Protein AF-A0A5E3ZW08-F1 (afdb_monomer)

pLDDT: mean 82.16, std 14.6, range [47.28, 98.31]

InterPro domains:
  IPR019681 Protein of unknown function DUF2530 [PF10745] (5-79)

Solvent-accessible surface area (backbone atoms only — not comparable to full-atom values): 6008 Å² total; per-residue (Å²): 134,85,81,81,77,74,77,78,75,60,66,80,83,70,51,61,62,66,58,48,50,50,54,23,48,53,21,45,51,50,32,51,52,28,59,76,70,68,48,87,48,72,68,37,54,52,20,51,50,42,31,53,51,32,52,50,54,52,51,50,51,54,50,52,56,49,38,48,74,71,64,62,64,78,86,71,78,76,60,64,62,63,57,48,52,52,50,54,52,51,53,51,50,61,69,67,51,72,87,84,122

Radius of gyration: 26.68 Å; Cα contacts (8 Å, |Δi|>4): 34; chains: 1; bounding box: 55×46×65 Å

Structure (mmCIF, N/CA/C/O backbone):
data_AF-A0A5E3ZW08-F1
#
_entry.id   AF-A0A5E3ZW08-F1
#
loop_
_atom_site.group_PDB
_atom_site.id
_atom_site.type_symbol
_atom_site.label_atom_id
_atom_site.label_alt_id
_atom_site.label_comp_id
_atom_site.label_asym_id
_atom_site.label_entity_id
_atom_site.label_seq_id
_atom_site.pdbx_PDB_ins_code
_atom_site.Cartn_x
_atom_site.Cartn_y
_atom_site.Cartn_z
_atom_site.occupancy
_atom_site.B_iso_or_equiv
_atom_site.auth_seq_id
_atom_site.auth_comp_id
_atom_site.auth_asym_id
_atom_site.auth_atom_id
_atom_site.pdbx_PDB_model_num
ATOM 1 N N . MET A 1 1 ? -27.494 25.664 20.873 1.00 48.97 1 MET A N 1
ATOM 2 C CA . MET A 1 1 ? -26.204 25.304 20.234 1.00 48.97 1 MET A CA 1
ATOM 3 C C . MET A 1 1 ? -26.461 24.714 18.850 1.00 48.97 1 MET A C 1
ATOM 5 O O . MET A 1 1 ? -27.106 23.680 18.753 1.00 48.97 1 MET A O 1
ATOM 9 N N . LYS A 1 2 ? -26.018 25.375 17.772 1.00 47.28 2 LYS A N 1
ATOM 10 C CA . LYS A 1 2 ? -26.181 24.890 16.387 1.00 47.28 2 LYS A CA 1
ATOM 11 C C . LYS A 1 2 ? -25.148 23.776 16.152 1.00 47.28 2 LYS A C 1
ATOM 13 O O . LYS A 1 2 ? -23.952 24.052 16.221 1.00 47.28 2 LYS A O 1
ATOM 18 N N . LYS A 1 3 ? -25.579 22.523 15.939 1.00 52.44 3 LYS A N 1
ATOM 19 C CA . LYS A 1 3 ? -24.664 21.413 15.612 1.00 52.44 3 LYS A CA 1
ATOM 20 C C . LYS A 1 3 ? -23.923 21.772 14.325 1.00 52.44 3 LYS A C 1
ATOM 22 O O . LYS A 1 3 ? -24.535 21.843 13.264 1.00 52.44 3 LYS A O 1
ATOM 27 N N . ARG A 1 4 ? -22.612 22.005 14.411 1.00 57.09 4 ARG A N 1
ATOM 28 C CA . ARG A 1 4 ? -21.754 22.033 13.224 1.00 57.09 4 ARG A CA 1
ATOM 29 C C . ARG A 1 4 ? -21.686 20.603 12.696 1.00 57.09 4 ARG A C 1
ATOM 31 O O . ARG A 1 4 ? -20.984 19.771 13.261 1.00 57.09 4 ARG A O 1
ATOM 38 N N . SER A 1 5 ? -22.464 20.294 11.666 1.00 59.88 5 SER A N 1
ATOM 39 C CA . SER A 1 5 ? -22.307 19.055 10.911 1.00 59.88 5 SER A CA 1
ATOM 40 C C . SER A 1 5 ? -21.055 19.198 10.050 1.0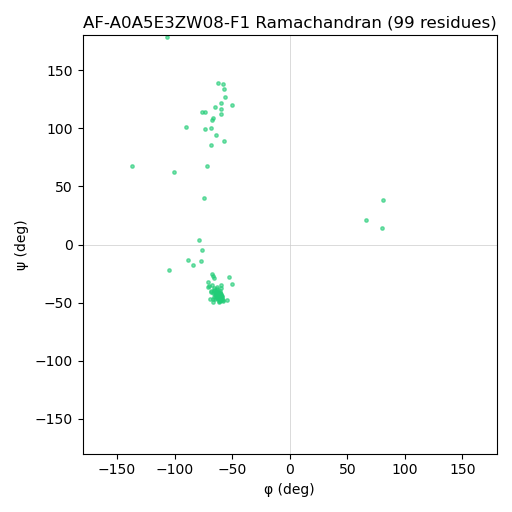0 59.88 5 SER A C 1
ATOM 42 O O . SER A 1 5 ? -21.099 19.864 9.018 1.00 59.88 5 SER A O 1
ATOM 44 N N . ILE A 1 6 ? -19.928 18.635 10.493 1.00 62.53 6 ILE A N 1
ATOM 45 C CA . ILE A 1 6 ? -18.757 18.479 9.626 1.00 62.53 6 ILE A CA 1
ATOM 46 C C . ILE A 1 6 ? -19.182 17.501 8.524 1.00 62.53 6 ILE A C 1
ATOM 48 O O . ILE A 1 6 ? -19.564 16.374 8.856 1.00 62.53 6 ILE A O 1
ATOM 52 N N . PRO A 1 7 ? -19.188 17.906 7.243 1.00 73.94 7 PRO A N 1
ATOM 53 C CA . PRO A 1 7 ? -19.481 16.986 6.156 1.00 73.94 7 PRO A CA 1
ATOM 54 C C . PRO A 1 7 ? -18.502 15.814 6.228 1.00 73.94 7 PRO A C 1
ATOM 56 O O . PRO A 1 7 ? -17.290 16.025 6.300 1.00 73.94 7 PRO A O 1
ATOM 59 N N . ALA A 1 8 ? -19.017 14.585 6.248 1.00 71.56 8 ALA A N 1
ATOM 60 C CA . ALA A 1 8 ? -18.164 13.407 6.213 1.00 71.56 8 ALA A CA 1
ATOM 61 C C . ALA A 1 8 ? -17.338 13.449 4.921 1.00 71.56 8 ALA A C 1
ATOM 63 O O . ALA A 1 8 ? -17.901 13.535 3.827 1.00 71.56 8 ALA A O 1
ATOM 64 N N . LEU A 1 9 ? -16.007 13.430 5.050 1.00 70.25 9 LEU A N 1
ATOM 65 C CA . LEU A 1 9 ? -15.129 13.383 3.887 1.00 70.25 9 LEU A CA 1
ATOM 66 C C . LEU A 1 9 ? -15.472 12.129 3.064 1.00 70.25 9 LEU A C 1
ATOM 68 O O . LEU A 1 9 ? -15.708 11.062 3.642 1.00 70.25 9 LEU A O 1
ATOM 72 N N . PRO A 1 10 ? -15.518 12.237 1.727 1.00 78.94 10 PRO A N 1
ATOM 73 C CA . PRO A 1 10 ? -15.855 11.108 0.878 1.00 78.94 10 PRO A CA 1
ATOM 74 C C . PRO A 1 10 ? -14.888 9.956 1.157 1.00 78.94 10 PRO A C 1
ATOM 76 O O . PRO A 1 10 ? -13.675 10.157 1.206 1.00 78.94 10 PRO A O 1
ATOM 79 N N . ALA A 1 11 ? -15.418 8.739 1.311 1.00 73.31 11 ALA A N 1
ATOM 80 C CA . ALA A 1 11 ? -14.647 7.560 1.722 1.00 73.31 11 ALA A CA 1
ATOM 81 C C . ALA A 1 11 ? -13.393 7.317 0.859 1.00 73.31 11 ALA A C 1
ATOM 83 O O . ALA A 1 11 ? -12.390 6.798 1.338 1.00 73.31 11 ALA A O 1
ATOM 84 N N . ARG A 1 12 ? -13.428 7.759 -0.402 1.00 66.81 12 ARG A N 1
ATOM 85 C CA . ARG A 1 12 ? -12.322 7.657 -1.360 1.00 66.81 12 ARG A CA 1
ATOM 86 C C . ARG A 1 12 ? -11.099 8.514 -1.008 1.00 66.81 12 ARG A C 1
ATOM 88 O O . ARG A 1 12 ? -10.009 8.177 -1.445 1.00 66.81 12 ARG A O 1
ATOM 95 N N . LEU A 1 13 ? -11.272 9.599 -0.249 1.00 72.38 13 LEU A N 1
ATOM 96 C CA . LEU A 1 13 ? -10.173 10.446 0.236 1.00 72.38 13 LEU A CA 1
ATOM 97 C C . LEU A 1 13 ? -9.526 9.901 1.515 1.00 72.38 13 LEU A C 1
ATOM 99 O O . LEU A 1 13 ? -8.433 10.326 1.870 1.00 72.38 13 LEU A O 1
ATOM 103 N N . ILE A 1 14 ? -10.215 8.998 2.215 1.00 79.19 14 ILE A N 1
ATOM 104 C CA . ILE A 1 14 ? -9.778 8.467 3.511 1.00 79.19 14 ILE A CA 1
ATOM 105 C C . ILE A 1 14 ? -9.242 7.038 3.372 1.00 79.19 14 ILE A C 1
ATOM 107 O O . ILE A 1 14 ? -8.483 6.595 4.227 1.00 79.19 14 ILE A O 1
ATOM 111 N N . ASP A 1 15 ? -9.606 6.304 2.315 1.00 82.81 15 ASP A N 1
ATOM 112 C CA . ASP A 1 15 ? -9.093 4.954 2.088 1.00 82.81 15 ASP A CA 1
ATOM 113 C C . ASP A 1 15 ? -7.624 5.003 1.610 1.00 82.81 15 ASP A C 1
ATOM 115 O O . ASP A 1 15 ? -7.359 5.478 0.502 1.00 82.81 15 ASP A O 1
ATOM 119 N N . PRO A 1 16 ? -6.649 4.503 2.396 1.00 82.81 16 PRO A N 1
ATOM 120 C CA . PRO A 1 16 ? -5.243 4.496 1.995 1.00 82.81 16 PRO A CA 1
ATOM 121 C C . PRO A 1 16 ? -4.914 3.391 0.976 1.00 82.81 16 PRO A C 1
ATOM 123 O O . PRO A 1 16 ? -3.852 3.421 0.350 1.00 82.81 16 PRO A O 1
ATOM 126 N N . ARG A 1 17 ? -5.805 2.407 0.777 1.00 87.00 17 ARG A N 1
ATOM 127 C CA . ARG A 1 17 ? -5.590 1.254 -0.115 1.00 87.00 17 ARG A CA 1
ATOM 128 C C . ARG A 1 17 ? -5.222 1.631 -1.554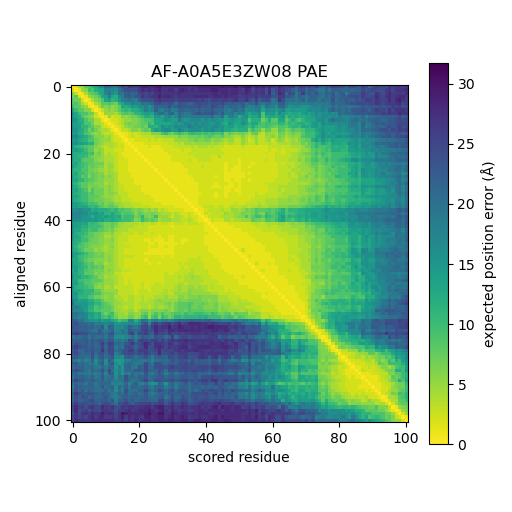 1.00 87.00 17 ARG A C 1
ATOM 130 O O . ARG A 1 17 ? -4.256 1.046 -2.043 1.00 87.00 17 ARG A O 1
ATOM 137 N N . PRO A 1 18 ? -5.918 2.558 -2.249 1.00 88.00 18 PRO A N 1
ATOM 138 C CA . PRO A 1 18 ? -5.557 2.931 -3.617 1.00 88.00 18 PRO A CA 1
ATOM 139 C C . PRO A 1 18 ? -4.136 3.490 -3.722 1.00 88.00 18 PRO A C 1
ATOM 141 O O . PRO A 1 18 ? -3.437 3.170 -4.677 1.00 88.00 18 PRO A O 1
ATOM 144 N N . VAL A 1 19 ? -3.686 4.267 -2.734 1.00 91.44 19 VAL A N 1
ATOM 145 C CA . VAL A 1 19 ? -2.340 4.859 -2.736 1.00 91.44 19 VAL A CA 1
ATOM 146 C C . VAL A 1 19 ? -1.274 3.781 -2.543 1.00 91.44 19 VAL A C 1
ATOM 148 O O . VAL A 1 19 ? -0.318 3.720 -3.314 1.00 91.44 19 VAL A O 1
ATOM 151 N N . ILE A 1 20 ? -1.465 2.884 -1.569 1.00 92.69 20 ILE A N 1
ATOM 152 C CA . ILE A 1 20 ? -0.534 1.772 -1.311 1.00 92.69 20 ILE A CA 1
ATOM 153 C C . ILE A 1 20 ? -0.459 0.844 -2.531 1.00 92.69 20 ILE A C 1
ATOM 155 O O . ILE A 1 20 ? 0.632 0.454 -2.951 1.00 92.69 20 ILE A O 1
ATOM 159 N N . ALA A 1 21 ? -1.608 0.518 -3.130 1.00 92.19 21 ALA A N 1
ATOM 160 C CA . ALA A 1 21 ? -1.674 -0.326 -4.318 1.00 92.19 21 ALA A CA 1
ATOM 161 C C . ALA A 1 21 ? -0.973 0.324 -5.519 1.00 92.19 21 ALA A C 1
ATOM 163 O O . ALA A 1 21 ? -0.179 -0.339 -6.182 1.00 92.19 21 ALA A O 1
ATOM 164 N N . ALA A 1 22 ? -1.205 1.619 -5.764 1.00 95.69 22 ALA A N 1
ATOM 165 C CA . ALA A 1 22 ? -0.556 2.354 -6.848 1.00 95.69 22 ALA A CA 1
ATOM 166 C C . ALA A 1 22 ? 0.969 2.417 -6.671 1.00 95.69 22 ALA A C 1
ATOM 168 O O . ALA A 1 22 ? 1.705 2.133 -7.613 1.00 95.69 22 ALA A O 1
ATOM 169 N N . GLY A 1 23 ? 1.452 2.715 -5.460 1.00 96.12 23 GLY A N 1
ATOM 170 C CA . GLY A 1 23 ? 2.887 2.725 -5.163 1.00 96.12 23 GLY A CA 1
ATOM 171 C C . GLY A 1 23 ? 3.534 1.346 -5.330 1.00 96.12 23 GLY A C 1
ATOM 172 O O . GLY A 1 23 ? 4.590 1.225 -5.946 1.00 96.12 23 GLY A O 1
ATOM 173 N N . THR A 1 24 ? 2.872 0.288 -4.853 1.00 96.81 24 THR A N 1
ATOM 174 C CA . THR A 1 24 ? 3.359 -1.095 -5.012 1.00 96.81 24 THR A CA 1
ATOM 175 C C . THR A 1 24 ? 3.394 -1.507 -6.487 1.00 96.81 24 THR A C 1
ATOM 177 O O . THR A 1 24 ? 4.364 -2.114 -6.937 1.00 96.81 24 THR A O 1
ATOM 180 N N . ALA A 1 25 ? 2.373 -1.133 -7.264 1.00 97.44 25 ALA A N 1
ATOM 181 C CA . ALA A 1 25 ? 2.320 -1.389 -8.700 1.00 97.44 25 ALA A CA 1
ATOM 182 C C . ALA A 1 25 ? 3.429 -0.648 -9.458 1.00 97.44 25 ALA A C 1
ATOM 184 O O . ALA A 1 25 ? 4.052 -1.234 -10.337 1.00 97.44 25 ALA A O 1
ATOM 185 N N . ALA A 1 26 ? 3.732 0.599 -9.092 1.00 98.00 26 ALA A N 1
ATOM 186 C CA . ALA A 1 26 ? 4.833 1.347 -9.696 1.00 98.00 26 ALA A CA 1
ATOM 187 C C . ALA A 1 26 ? 6.189 0.652 -9.468 1.00 98.00 26 ALA A C 1
ATOM 189 O O . ALA A 1 26 ? 6.989 0.526 -10.400 1.00 98.00 26 ALA A O 1
ATOM 190 N N . TRP A 1 27 ? 6.429 0.128 -8.261 1.00 98.06 27 TRP A N 1
ATOM 191 C CA . TRP A 1 27 ? 7.629 -0.664 -7.973 1.00 98.06 27 TRP A CA 1
ATOM 192 C C . TRP A 1 27 ? 7.680 -1.974 -8.762 1.00 98.06 27 TRP A C 1
ATOM 194 O O . TRP A 1 27 ? 8.729 -2.304 -9.312 1.00 98.06 27 TRP A O 1
ATOM 204 N N . LEU A 1 28 ? 6.553 -2.685 -8.887 1.00 97.88 28 LEU A N 1
ATOM 205 C CA . LEU A 1 28 ? 6.454 -3.891 -9.716 1.00 97.88 28 LEU A CA 1
ATOM 206 C C . LEU A 1 28 ? 6.762 -3.598 -11.188 1.00 97.88 28 LEU A C 1
ATOM 208 O O . LEU A 1 28 ? 7.549 -4.313 -11.799 1.00 97.88 28 LEU A O 1
ATOM 212 N N . VAL A 1 29 ? 6.191 -2.529 -11.747 1.00 98.31 29 VAL A N 1
ATOM 213 C CA . VAL A 1 29 ? 6.450 -2.098 -13.131 1.00 98.31 29 VAL A CA 1
ATOM 214 C C . VAL A 1 29 ? 7.931 -1.778 -13.324 1.00 98.31 29 VAL A C 1
ATOM 216 O O . VAL A 1 29 ? 8.528 -2.193 -14.317 1.00 98.31 29 VAL A O 1
ATOM 219 N N . SER A 1 30 ? 8.544 -1.096 -12.357 1.00 96.94 30 SER A N 1
ATOM 220 C CA . SER A 1 30 ? 9.970 -0.755 -12.394 1.00 96.94 30 SER A CA 1
ATOM 221 C C . SER A 1 30 ? 10.843 -2.012 -12.367 1.00 96.94 30 SER A C 1
ATOM 223 O O . SER A 1 30 ? 11.761 -2.142 -13.173 1.00 96.94 30 SER A O 1
ATOM 225 N N . LEU A 1 31 ? 10.517 -2.972 -11.495 1.00 97.44 31 LEU A N 1
ATOM 226 C CA . LEU A 1 31 ? 11.208 -4.256 -11.414 1.00 97.44 31 LEU A CA 1
ATOM 227 C C . LEU A 1 31 ? 11.090 -5.044 -12.724 1.00 97.44 31 LEU A C 1
ATOM 229 O O . LEU A 1 31 ? 12.102 -5.493 -13.254 1.00 97.44 31 LEU A O 1
ATOM 233 N N . VAL A 1 32 ? 9.880 -5.169 -13.277 1.00 97.94 32 VAL A N 1
ATOM 234 C CA . VAL A 1 32 ? 9.645 -5.856 -14.558 1.00 97.94 32 VAL A CA 1
ATOM 235 C C . VAL A 1 32 ? 10.434 -5.190 -15.681 1.00 97.94 32 VAL A C 1
ATOM 237 O O . VAL A 1 32 ? 11.093 -5.880 -16.452 1.00 97.94 32 VAL A O 1
ATOM 240 N N . THR A 1 33 ? 10.427 -3.858 -15.742 1.00 98.00 33 THR A N 1
ATOM 241 C CA . THR A 1 33 ? 11.178 -3.099 -16.752 1.00 98.00 33 THR A CA 1
ATOM 242 C C . THR A 1 33 ? 12.677 -3.389 -16.665 1.00 98.00 33 THR A C 1
ATOM 244 O O . THR A 1 33 ? 13.308 -3.659 -17.684 1.00 98.00 33 THR A O 1
ATOM 247 N N . LEU A 1 34 ? 13.248 -3.391 -15.455 1.00 96.00 34 LEU A N 1
ATOM 248 C CA . LEU A 1 34 ? 14.671 -3.672 -15.243 1.00 96.00 34 LEU A CA 1
ATOM 249 C C . LEU A 1 34 ? 15.038 -5.116 -15.607 1.00 96.00 34 LEU A C 1
ATOM 251 O O . LEU A 1 34 ? 16.074 -5.335 -16.230 1.00 96.00 34 LEU A O 1
ATOM 255 N N . LEU A 1 35 ? 14.180 -6.084 -15.273 1.00 95.88 35 LEU A N 1
ATOM 256 C CA . LEU A 1 35 ? 14.385 -7.492 -15.622 1.00 95.88 35 LEU A CA 1
ATOM 257 C C . LEU A 1 35 ? 14.334 -7.719 -17.137 1.00 95.88 35 LEU A C 1
ATOM 259 O O . LEU A 1 35 ? 15.209 -8.387 -17.678 1.00 95.88 35 LEU A O 1
ATOM 263 N N . VAL A 1 36 ? 13.352 -7.132 -17.829 1.00 97.69 36 VAL A N 1
ATOM 264 C CA . VAL A 1 36 ? 13.230 -7.219 -19.296 1.00 97.69 36 VAL A CA 1
ATOM 265 C C . VAL A 1 36 ? 14.423 -6.559 -19.988 1.00 97.69 36 VAL A C 1
ATOM 267 O O . VAL A 1 36 ? 14.907 -7.068 -20.995 1.00 97.69 36 VAL A O 1
ATOM 270 N N . ALA A 1 37 ? 14.932 -5.458 -19.433 1.00 96.25 37 ALA A N 1
ATOM 271 C CA . ALA A 1 37 ? 16.126 -4.788 -19.937 1.00 96.25 37 ALA A CA 1
ATOM 272 C C . ALA A 1 37 ? 17.444 -5.512 -19.584 1.00 96.25 37 ALA A C 1
ATOM 274 O O . ALA A 1 37 ? 18.506 -5.064 -20.012 1.00 96.25 37 ALA A O 1
ATOM 275 N N . GLY A 1 38 ? 17.409 -6.592 -18.790 1.00 93.69 38 GLY A N 1
ATOM 276 C CA . GLY A 1 38 ? 18.607 -7.301 -18.321 1.00 93.69 38 GLY A CA 1
ATOM 277 C C . GLY A 1 38 ? 19.488 -6.476 -17.372 1.00 93.69 38 GLY A C 1
ATOM 278 O O . GLY A 1 38 ? 20.683 -6.740 -17.235 1.00 93.69 38 GLY A O 1
ATOM 279 N N . VAL A 1 39 ? 18.929 -5.445 -16.729 1.00 91.69 39 VAL A N 1
ATOM 280 C CA . VAL A 1 39 ? 19.667 -4.513 -15.868 1.00 91.69 39 VAL A CA 1
ATOM 281 C C . VAL A 1 39 ? 19.671 -5.027 -14.430 1.00 91.69 39 VAL A C 1
ATOM 283 O O . VAL A 1 39 ? 18.726 -4.828 -13.668 1.00 91.69 39 VAL A O 1
ATOM 286 N N . HIS A 1 40 ? 20.787 -5.632 -14.031 1.00 90.19 40 HIS A N 1
ATOM 287 C CA . HIS A 1 40 ? 21.004 -6.158 -12.679 1.00 90.19 40 HIS A CA 1
ATOM 288 C C . HIS A 1 40 ? 21.856 -5.208 -11.829 1.00 90.19 40 HIS A C 1
ATOM 290 O O . HIS A 1 40 ? 22.964 -5.533 -11.410 1.00 90.19 40 HIS A O 1
ATOM 296 N N . THR A 1 41 ? 21.351 -3.998 -11.595 1.00 94.25 41 THR A N 1
ATOM 297 C CA . THR A 1 41 ? 22.032 -2.973 -10.785 1.00 94.25 41 THR A CA 1
ATOM 298 C C . THR A 1 41 ? 21.366 -2.803 -9.421 1.00 94.25 41 THR A C 1
ATOM 300 O O . THR A 1 41 ? 20.330 -3.405 -9.131 1.00 94.25 41 THR A O 1
ATOM 303 N N . THR A 1 42 ? 21.916 -1.924 -8.579 1.00 95.81 42 THR A N 1
ATOM 304 C CA . THR A 1 42 ? 21.295 -1.504 -7.312 1.00 95.81 42 THR A CA 1
ATOM 305 C C . THR A 1 42 ? 19.836 -1.073 -7.489 1.00 95.81 42 THR A C 1
ATOM 307 O O . THR A 1 42 ? 19.014 -1.354 -6.623 1.00 95.81 42 THR A O 1
ATOM 310 N N . ALA A 1 43 ? 19.479 -0.465 -8.627 1.00 92.69 43 ALA A N 1
ATOM 311 C CA . ALA A 1 43 ? 18.103 -0.065 -8.920 1.00 92.69 43 ALA A CA 1
ATOM 312 C C . ALA A 1 43 ? 17.124 -1.254 -8.926 1.00 92.69 43 ALA A C 1
ATOM 314 O O . ALA A 1 43 ? 15.991 -1.113 -8.469 1.00 92.69 43 ALA A O 1
ATOM 315 N N . MET A 1 44 ? 17.566 -2.437 -9.371 1.00 95.31 44 MET A N 1
ATOM 316 C CA . MET A 1 44 ? 16.752 -3.656 -9.348 1.00 95.31 44 MET A CA 1
ATOM 317 C C . MET A 1 44 ? 16.451 -4.075 -7.911 1.00 95.31 44 MET A C 1
ATOM 319 O O . MET A 1 44 ? 15.297 -4.322 -7.570 1.00 95.31 44 MET A O 1
ATOM 323 N N . TRP A 1 45 ? 17.467 -4.093 -7.046 1.00 96.19 45 TRP A N 1
ATOM 324 C CA . TRP A 1 45 ? 17.288 -4.429 -5.633 1.00 96.19 45 TRP A CA 1
ATOM 325 C C . TRP A 1 45 ? 16.436 -3.400 -4.892 1.00 96.19 45 TRP A C 1
ATOM 327 O O . TRP A 1 45 ? 15.594 -3.780 -4.084 1.00 96.19 45 TRP A O 1
ATOM 337 N N . VAL A 1 46 ? 16.576 -2.112 -5.217 1.00 97.31 46 VAL A N 1
ATOM 338 C CA . VAL A 1 46 ? 15.685 -1.062 -4.703 1.00 97.31 46 VAL A CA 1
ATOM 339 C C . VAL A 1 46 ? 14.238 -1.328 -5.124 1.00 97.31 46 VAL A C 1
ATOM 341 O O . VAL A 1 46 ? 13.344 -1.236 -4.285 1.00 97.31 46 VAL A O 1
ATOM 344 N N . ALA A 1 47 ? 13.999 -1.729 -6.377 1.00 96.56 47 ALA A N 1
ATOM 345 C CA . ALA A 1 47 ? 12.662 -2.084 -6.838 1.00 96.56 47 ALA A CA 1
ATOM 346 C C . ALA A 1 47 ? 12.099 -3.318 -6.114 1.00 96.56 47 ALA A C 1
ATOM 348 O O 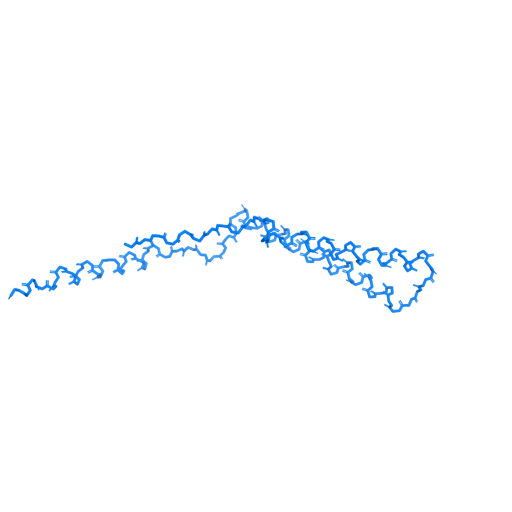. ALA A 1 47 ? 10.951 -3.285 -5.675 1.00 96.56 47 ALA A O 1
ATOM 349 N N . VAL A 1 48 ? 12.908 -4.362 -5.896 1.00 97.62 48 VAL A N 1
ATOM 350 C CA . VAL A 1 48 ? 12.526 -5.535 -5.084 1.00 97.62 48 VAL A CA 1
ATOM 351 C C . VAL A 1 48 ? 12.138 -5.119 -3.662 1.00 97.62 48 VAL A C 1
ATOM 353 O O . VAL A 1 48 ? 11.073 -5.504 -3.178 1.00 97.62 48 VAL A O 1
ATOM 356 N N . CYS A 1 49 ? 12.958 -4.296 -3.003 1.00 98.12 49 CYS A N 1
ATOM 357 C CA . CYS A 1 49 ? 12.655 -3.768 -1.674 1.00 98.12 49 CYS A CA 1
ATOM 358 C C . CYS A 1 49 ? 11.356 -2.951 -1.674 1.00 98.12 49 CYS A C 1
ATOM 360 O O . CYS A 1 49 ? 10.529 -3.123 -0.782 1.00 98.12 49 CYS A O 1
ATOM 362 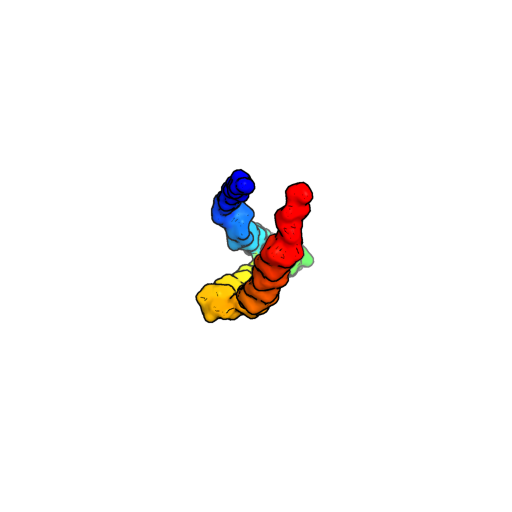N N . GLY A 1 50 ? 11.139 -2.109 -2.688 1.00 97.44 50 GLY A N 1
ATOM 363 C CA . GLY A 1 50 ? 9.914 -1.327 -2.846 1.00 97.44 50 GLY A CA 1
ATOM 364 C C . GLY A 1 50 ? 8.660 -2.197 -2.958 1.00 97.44 50 GLY A C 1
ATOM 365 O O . GLY A 1 50 ? 7.664 -1.932 -2.282 1.00 97.44 50 GLY A O 1
ATOM 366 N N . VAL A 1 51 ? 8.723 -3.284 -3.736 1.00 98.00 51 VAL A N 1
ATOM 367 C CA . VAL A 1 51 ? 7.644 -4.282 -3.820 1.00 98.00 51 VAL A CA 1
ATOM 368 C C . VAL A 1 51 ? 7.406 -4.942 -2.461 1.00 98.00 51 VAL A C 1
ATOM 370 O O . VAL A 1 51 ? 6.267 -4.995 -1.998 1.00 98.00 51 VAL A O 1
ATOM 373 N N . GLY A 1 52 ? 8.468 -5.411 -1.799 1.00 97.94 52 GLY A N 1
ATOM 374 C CA . GLY A 1 52 ? 8.373 -6.079 -0.498 1.00 97.94 52 GLY A CA 1
ATOM 375 C C . GLY A 1 52 ? 7.758 -5.188 0.584 1.00 97.94 52 GLY A C 1
ATOM 376 O O . GLY A 1 52 ? 6.838 -5.609 1.285 1.00 97.94 52 GL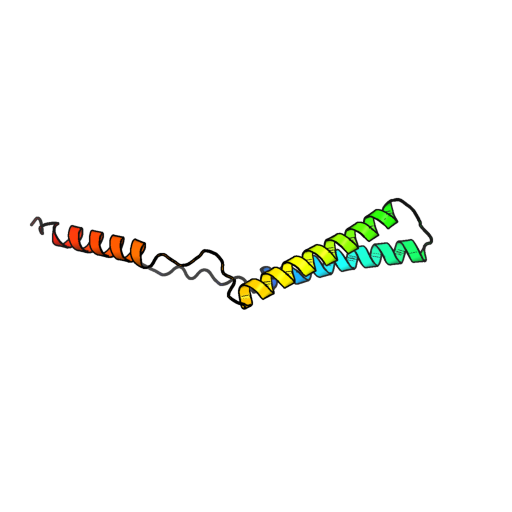Y A O 1
ATOM 377 N N . VAL A 1 53 ? 8.203 -3.931 0.675 1.00 97.94 53 VAL A N 1
ATOM 378 C CA . VAL A 1 53 ? 7.647 -2.930 1.598 1.00 97.94 53 VAL A CA 1
ATOM 379 C C . VAL A 1 53 ? 6.179 -2.651 1.279 1.00 97.94 53 VAL A C 1
ATOM 381 O O . VAL A 1 53 ? 5.353 -2.644 2.191 1.00 97.94 53 VAL A O 1
ATOM 384 N N . GLY A 1 54 ? 5.829 -2.472 0.001 1.00 96.19 54 GLY A N 1
ATOM 385 C CA . GLY A 1 54 ? 4.449 -2.235 -0.428 1.00 96.19 54 GLY A CA 1
ATOM 386 C C . GLY A 1 54 ? 3.496 -3.365 -0.024 1.00 96.19 54 GLY A C 1
ATOM 387 O O . GLY A 1 54 ? 2.451 -3.117 0.586 1.00 96.19 54 GLY A O 1
ATOM 388 N N . VAL A 1 55 ? 3.895 -4.617 -0.271 1.00 96.88 55 VAL A N 1
ATOM 389 C CA . VAL A 1 55 ? 3.140 -5.812 0.141 1.00 96.88 55 VAL A CA 1
ATOM 390 C C . VAL A 1 55 ? 3.035 -5.906 1.664 1.00 96.88 55 VAL A C 1
ATOM 392 O O . VAL A 1 55 ? 1.945 -6.149 2.185 1.00 96.88 55 VAL A O 1
ATOM 395 N N . GLY A 1 56 ? 4.133 -5.671 2.388 1.00 97.00 56 GLY A N 1
ATOM 396 C CA . GLY A 1 56 ? 4.160 -5.712 3.851 1.00 97.00 56 GLY A CA 1
ATOM 397 C C . GLY A 1 56 ? 3.214 -4.694 4.489 1.00 97.00 56 GLY A C 1
ATOM 398 O O . GLY A 1 56 ? 2.390 -5.055 5.331 1.00 97.00 56 GLY A O 1
ATOM 399 N N . ILE A 1 57 ? 3.261 -3.436 4.040 1.00 95.44 57 ILE A N 1
ATOM 400 C CA . ILE A 1 57 ? 2.354 -2.378 4.509 1.00 95.44 57 ILE A CA 1
ATOM 401 C C . ILE A 1 57 ? 0.897 -2.755 4.226 1.00 95.44 57 ILE A C 1
ATOM 403 O O . ILE A 1 57 ? 0.048 -2.634 5.113 1.00 95.44 57 ILE A O 1
ATOM 407 N N . TYR A 1 58 ? 0.595 -3.244 3.019 1.00 94.44 58 TYR A N 1
ATOM 408 C CA . TYR A 1 58 ? -0.764 -3.654 2.668 1.00 94.44 58 TYR A CA 1
ATOM 409 C C . TYR A 1 58 ? -1.267 -4.798 3.560 1.00 94.44 58 TYR A C 1
ATOM 411 O O . TYR A 1 58 ? -2.406 -4.760 4.032 1.00 94.44 58 TYR A O 1
ATOM 419 N N . ALA A 1 59 ? -0.420 -5.795 3.829 1.00 94.31 59 ALA A N 1
ATOM 420 C CA . ALA A 1 59 ? -0.747 -6.922 4.696 1.00 94.31 59 ALA A CA 1
ATOM 421 C C . ALA A 1 59 ? -1.029 -6.471 6.137 1.00 94.31 59 ALA A C 1
ATOM 423 O O . ALA A 1 59 ? -2.054 -6.853 6.707 1.00 94.31 59 ALA A O 1
ATOM 424 N N . ILE A 1 60 ? -0.179 -5.605 6.701 1.00 93.62 60 ILE A N 1
ATOM 425 C CA . ILE A 1 60 ? -0.382 -5.027 8.039 1.00 93.62 60 ILE A CA 1
ATOM 426 C C . ILE A 1 60 ? -1.701 -4.256 8.084 1.00 93.62 60 ILE A C 1
ATOM 428 O O . ILE A 1 60 ? -2.511 -4.484 8.981 1.00 93.62 60 ILE A O 1
ATOM 432 N N . PHE A 1 61 ? -1.959 -3.395 7.099 1.00 89.94 61 PHE A N 1
ATOM 433 C CA . PHE A 1 61 ? -3.203 -2.633 7.027 1.00 89.94 61 PHE A CA 1
ATOM 434 C C . PHE A 1 61 ? -4.433 -3.550 6.962 1.00 89.94 61 PHE A C 1
ATOM 436 O O . PHE A 1 61 ? -5.415 -3.341 7.678 1.00 89.94 61 PHE A O 1
ATOM 443 N N . ALA A 1 62 ? -4.392 -4.596 6.134 1.00 89.19 62 ALA A N 1
ATOM 444 C CA . ALA A 1 62 ? -5.478 -5.564 6.019 1.00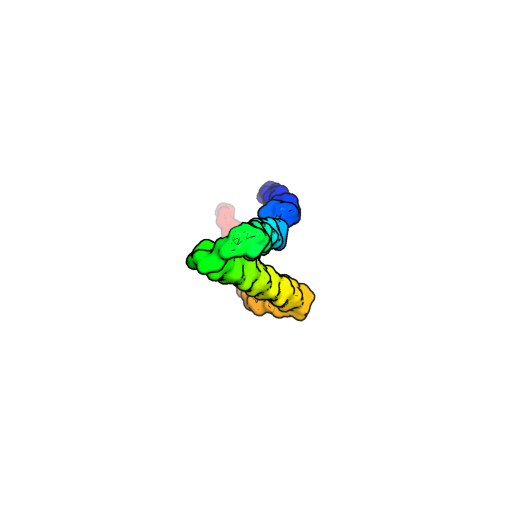 89.19 62 ALA A CA 1
ATOM 445 C C . ALA A 1 62 ? -5.706 -6.330 7.332 1.00 89.19 62 ALA A C 1
ATOM 447 O O . ALA A 1 62 ? -6.857 -6.563 7.727 1.00 89.19 62 ALA A O 1
ATOM 448 N N . TRP A 1 63 ? -4.627 -6.674 8.036 1.00 91.56 63 TRP A N 1
ATOM 449 C CA . TRP A 1 63 ? -4.691 -7.326 9.338 1.00 91.56 63 TRP A CA 1
ATOM 450 C C . TRP A 1 63 ? -5.284 -6.402 10.406 1.00 91.56 63 TRP A C 1
ATOM 452 O O . TRP A 1 63 ? -6.238 -6.792 11.079 1.00 91.56 63 TRP A O 1
ATOM 462 N N . GLN A 1 64 ? -4.823 -5.150 10.483 1.00 90.88 64 GLN A N 1
ATOM 463 C CA . GLN A 1 64 ? -5.374 -4.119 11.368 1.00 90.88 64 GLN A CA 1
ATOM 464 C C . GLN A 1 64 ? -6.863 -3.882 11.094 1.00 90.88 64 GLN A C 1
ATOM 466 O O . GLN A 1 64 ? -7.683 -3.904 12.010 1.00 90.88 64 GLN A O 1
ATOM 471 N N . ARG A 1 65 ? -7.253 -3.731 9.822 1.00 86.88 65 ARG A N 1
ATOM 472 C CA . ARG A 1 65 ? -8.655 -3.539 9.426 1.00 86.88 65 ARG A CA 1
ATOM 473 C C . ARG A 1 65 ? -9.524 -4.726 9.833 1.00 86.88 65 ARG A C 1
ATOM 475 O O . ARG A 1 65 ? -10.657 -4.534 10.278 1.00 86.88 65 ARG A O 1
ATOM 482 N N . SER A 1 66 ? -9.001 -5.941 9.694 1.00 85.25 66 SER A N 1
ATOM 483 C CA . SER A 1 66 ? -9.683 -7.164 10.117 1.00 85.25 66 SER A CA 1
ATOM 484 C C . SER A 1 66 ? -9.798 -7.247 11.640 1.00 85.25 66 SER A C 1
ATOM 486 O O . SER A 1 66 ? -10.861 -7.603 12.138 1.00 85.25 66 SER A O 1
ATOM 488 N N . ALA A 1 67 ? -8.762 -6.857 12.386 1.00 85.12 67 ALA A N 1
ATOM 489 C CA . ALA A 1 67 ? -8.789 -6.791 13.846 1.00 85.12 67 ALA A CA 1
ATOM 490 C C . ALA A 1 67 ? -9.846 -5.792 14.353 1.00 85.12 67 ALA A C 1
ATOM 492 O O . ALA A 1 67 ? -10.668 -6.152 15.194 1.00 85.12 67 ALA A O 1
ATOM 493 N N . VAL A 1 68 ? -9.916 -4.593 13.762 1.00 84.19 68 VAL A N 1
ATOM 494 C CA . VAL A 1 68 ? -10.955 -3.593 14.076 1.00 84.19 68 VAL A CA 1
ATOM 495 C C . VAL A 1 68 ? -12.358 -4.153 13.820 1.00 84.19 68 VAL A C 1
ATOM 497 O O . VAL A 1 68 ? -13.239 -4.016 14.664 1.00 84.19 68 VAL A O 1
ATOM 500 N N . ARG A 1 69 ? -12.575 -4.844 12.690 1.00 78.81 69 ARG A N 1
ATOM 501 C CA . ARG A 1 69 ? -13.870 -5.485 12.382 1.00 78.81 69 ARG A CA 1
ATO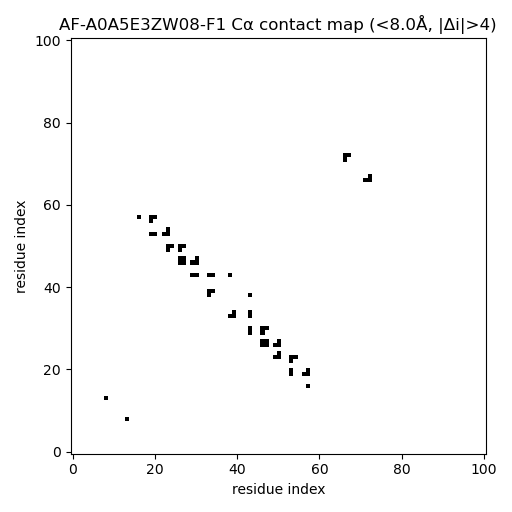M 502 C C . ARG A 1 69 ? -14.228 -6.627 13.334 1.00 78.81 69 ARG A C 1
ATOM 504 O O . ARG A 1 69 ? -15.408 -6.875 13.543 1.00 78.81 69 ARG A O 1
ATOM 511 N N . ARG A 1 70 ? -13.231 -7.315 13.897 1.00 80.75 70 ARG A N 1
ATOM 512 C CA . ARG A 1 70 ? -13.403 -8.382 14.897 1.00 80.75 70 ARG A CA 1
ATOM 513 C C . ARG A 1 70 ? -13.659 -7.845 16.309 1.00 80.75 70 ARG A C 1
ATOM 515 O O . ARG A 1 70 ? -13.734 -8.638 17.239 1.00 80.75 70 AR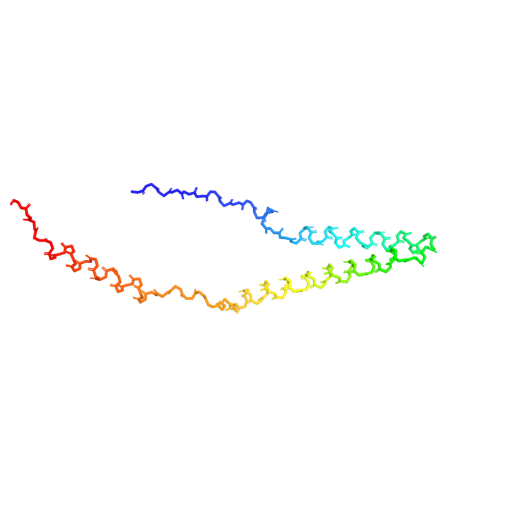G A O 1
ATOM 522 N N . GLY A 1 71 ? -13.785 -6.528 16.481 1.00 69.06 71 GLY A N 1
ATOM 523 C CA . GLY A 1 71 ? -14.016 -5.918 17.787 1.00 69.06 71 GLY A CA 1
ATOM 524 C C . GLY A 1 71 ? -12.751 -5.772 18.630 1.00 69.06 71 GLY A C 1
ATOM 525 O O . GLY A 1 71 ? -12.858 -5.448 19.807 1.00 69.06 71 GLY A O 1
ATOM 526 N N . ALA A 1 72 ? -11.551 -5.923 18.050 1.00 61.91 72 ALA A N 1
ATOM 527 C CA . ALA A 1 72 ? -10.287 -5.578 18.712 1.00 61.91 72 ALA A CA 1
ATOM 528 C C . ALA A 1 72 ? -10.079 -4.050 18.769 1.00 61.91 72 ALA A C 1
ATOM 530 O O . ALA A 1 72 ? -8.983 -3.546 18.537 1.00 61.91 72 ALA A O 1
ATOM 531 N N . ALA A 1 73 ? -11.153 -3.306 19.047 1.00 60.09 73 ALA A N 1
ATOM 532 C CA . ALA A 1 73 ? -11.134 -1.899 19.409 1.00 60.09 73 ALA A CA 1
ATOM 533 C C . ALA A 1 73 ? -10.562 -1.789 20.828 1.00 60.09 73 ALA A C 1
ATOM 535 O O . ALA A 1 73 ? -11.261 -1.508 21.799 1.00 60.09 73 ALA A O 1
ATOM 536 N N . THR A 1 74 ? -9.279 -2.112 20.963 1.00 62.97 74 THR A N 1
ATOM 537 C CA . THR A 1 74 ? -8.538 -1.941 22.202 1.00 62.97 74 THR A CA 1
ATOM 538 C C . THR A 1 74 ? -8.579 -0.457 22.568 1.00 62.97 74 THR A C 1
ATOM 540 O O . THR A 1 74 ? -8.048 0.374 21.837 1.00 62.97 74 THR A O 1
ATOM 543 N N . ALA A 1 75 ? -9.205 -0.149 23.702 1.00 58.28 75 ALA A N 1
ATOM 544 C CA . ALA A 1 75 ? -9.043 1.090 24.462 1.00 58.28 75 ALA A CA 1
ATOM 545 C C . ALA A 1 75 ? -9.798 2.364 24.030 1.00 58.28 75 ALA A C 1
ATOM 547 O O . ALA A 1 75 ? -9.285 3.457 24.242 1.00 58.28 75 ALA A O 1
ATOM 548 N N . GLN A 1 76 ? -11.049 2.273 23.567 1.00 62.97 76 GLN A N 1
ATOM 549 C CA . GLN A 1 76 ? -11.999 3.380 23.789 1.00 62.97 76 GLN A CA 1
ATOM 550 C C . GLN A 1 76 ? -13.380 2.870 24.213 1.00 62.97 76 GLN A C 1
ATOM 552 O O . GLN A 1 76 ? -14.379 3.038 23.519 1.00 62.97 76 GLN A O 1
ATOM 557 N N . THR A 1 77 ? -13.459 2.286 25.409 1.00 61.25 77 THR A N 1
ATOM 558 C CA . THR A 1 77 ? -14.658 2.473 26.230 1.00 61.25 77 THR A CA 1
ATOM 559 C C . THR A 1 77 ? -14.675 3.940 26.637 1.00 61.25 77 THR A C 1
ATOM 561 O O . THR A 1 77 ? -13.852 4.365 27.445 1.00 61.25 77 THR A O 1
ATOM 564 N N . SER A 1 78 ? -15.570 4.745 26.058 1.00 61.72 78 SER A N 1
ATOM 565 C CA . SER A 1 78 ? -15.969 5.995 26.709 1.00 61.72 78 SER A CA 1
ATOM 566 C C . SER A 1 78 ? -16.340 5.633 28.141 1.00 61.72 78 SER A C 1
ATOM 568 O O . SER A 1 78 ? -17.207 4.782 28.286 1.00 61.72 78 SER A O 1
ATOM 570 N N . LEU A 1 79 ? -15.661 6.196 29.147 1.00 66.88 79 LEU A N 1
ATOM 571 C CA . LEU A 1 79 ? -15.979 6.016 30.566 1.00 66.88 79 LEU A CA 1
ATOM 572 C C . LEU A 1 79 ? -17.365 6.625 30.803 1.00 66.88 79 LEU A C 1
ATOM 574 O O . LEU A 1 79 ? -17.472 7.851 30.942 1.00 66.88 79 LEU A O 1
ATOM 578 N N . PRO A 1 80 ? -18.454 5.833 30.755 1.00 67.94 80 PRO A N 1
ATOM 579 C CA . PRO A 1 80 ? -19.790 6.378 30.929 1.00 67.94 80 PRO A CA 1
ATOM 580 C C . PRO A 1 80 ? -19.930 6.878 32.367 1.00 67.94 80 PRO A C 1
ATOM 582 O O . PRO A 1 80 ? -20.676 7.808 32.620 1.00 67.94 80 PRO A O 1
ATOM 585 N N . ASP A 1 81 ? -19.174 6.279 33.283 1.00 70.38 81 ASP A N 1
ATOM 586 C CA . ASP A 1 81 ? -19.038 6.577 34.697 1.00 70.38 81 ASP A CA 1
ATOM 587 C C . ASP A 1 81 ? -18.385 7.937 34.958 1.00 70.38 81 ASP A C 1
ATOM 589 O O . ASP A 1 81 ? -18.984 8.743 35.662 1.00 70.38 81 ASP A O 1
ATOM 593 N N . VAL A 1 82 ? -17.242 8.261 34.338 1.00 70.06 82 VAL A N 1
ATOM 594 C CA . VAL A 1 82 ? -16.598 9.577 34.546 1.00 70.06 82 VAL A CA 1
ATOM 595 C C . VAL A 1 82 ? -17.457 10.715 33.993 1.00 70.06 82 VAL A C 1
ATOM 597 O O . VAL A 1 82 ? -17.594 11.758 34.630 1.00 70.06 82 VAL A O 1
ATOM 600 N N . GLN A 1 83 ? -18.093 10.513 32.835 1.00 77.56 83 GLN A N 1
ATOM 601 C CA . GLN A 1 83 ? -19.000 11.520 32.280 1.00 77.56 83 GLN A CA 1
ATOM 602 C C . GLN A 1 83 ? -20.292 11.652 33.108 1.00 77.56 83 GLN A C 1
ATOM 604 O O . GLN A 1 83 ? -20.810 12.755 33.269 1.00 77.56 83 GLN A O 1
ATOM 609 N N . ARG A 1 84 ? -20.801 10.545 33.663 1.00 74.81 84 ARG A N 1
ATOM 610 C CA . ARG A 1 84 ? -21.994 10.528 34.522 1.00 74.81 84 ARG A CA 1
ATOM 611 C C . ARG A 1 84 ? -21.728 11.169 35.882 1.00 74.81 84 ARG A C 1
ATOM 613 O O . ARG A 1 84 ? -22.608 11.856 36.380 1.00 74.81 84 ARG A O 1
ATOM 620 N N . GLU A 1 85 ? -20.541 11.001 36.458 1.00 82.31 85 GLU A N 1
ATOM 621 C CA . GLU A 1 85 ? -20.155 11.655 37.716 1.00 82.31 85 GLU A CA 1
ATOM 622 C C . GLU A 1 85 ? -20.050 13.179 37.542 1.00 82.31 85 GLU A C 1
ATOM 624 O O . GLU A 1 85 ? -20.567 13.940 38.360 1.00 82.31 85 GLU A O 1
ATOM 629 N N . GLY A 1 86 ? -19.471 13.635 36.424 1.00 80.12 86 GLY A N 1
ATOM 630 C CA . GLY A 1 86 ? -19.433 15.058 36.072 1.00 80.12 86 GLY A CA 1
ATOM 631 C C . GLY A 1 86 ? -20.828 15.670 35.903 1.00 80.12 86 GLY A C 1
ATOM 632 O O . GLY A 1 86 ? -21.086 16.755 36.416 1.00 80.12 86 GLY A O 1
ATOM 633 N N . ASP A 1 87 ? -21.749 14.953 35.256 1.00 82.31 87 ASP A N 1
ATOM 634 C CA . ASP A 1 87 ? -23.150 15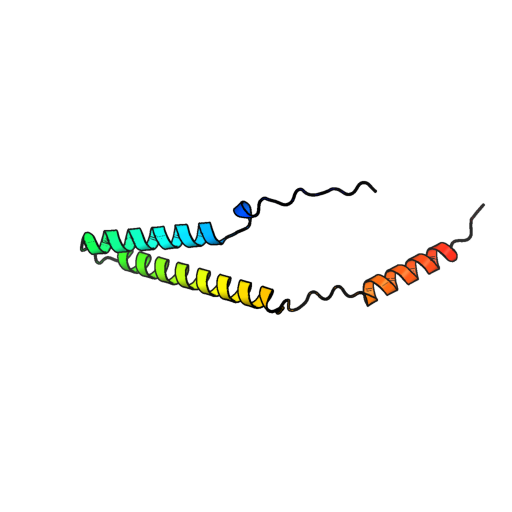.370 35.096 1.00 82.31 87 ASP A CA 1
ATOM 635 C C . ASP A 1 87 ? -23.864 15.519 36.455 1.00 82.31 87 ASP A C 1
ATOM 637 O O . ASP A 1 87 ? -24.542 16.514 36.709 1.00 82.31 87 ASP A O 1
ATOM 641 N N . LYS A 1 88 ? -23.627 14.589 37.392 1.00 81.81 88 LYS A N 1
ATOM 642 C CA . LYS A 1 88 ? -24.163 14.670 38.764 1.00 81.81 88 LYS A CA 1
ATOM 643 C C . LYS A 1 88 ? -23.568 15.813 39.578 1.00 81.81 88 LYS A C 1
ATOM 645 O O . LYS A 1 88 ? -24.268 16.398 40.405 1.00 81.81 88 LYS A O 1
ATOM 650 N N . ALA A 1 89 ? -22.296 16.132 39.365 1.00 81.94 89 ALA A N 1
ATOM 651 C CA . ALA A 1 89 ? -21.657 17.266 40.017 1.00 81.94 89 ALA A CA 1
ATOM 652 C C . ALA A 1 89 ? -22.222 18.603 39.509 1.00 81.94 89 ALA A C 1
ATOM 654 O O . ALA A 1 89 ? -22.490 19.491 40.315 1.00 81.94 89 ALA A O 1
ATOM 655 N N . VAL A 1 90 ? -22.462 18.732 38.200 1.00 80.44 90 VAL A N 1
ATOM 656 C CA . VAL A 1 90 ? -23.066 19.936 37.603 1.00 80.44 90 VAL A CA 1
ATOM 657 C C . VAL A 1 90 ? -24.500 20.138 38.089 1.00 80.44 90 VAL A C 1
ATOM 659 O O . VAL A 1 90 ? -24.852 21.252 38.466 1.00 80.44 90 VAL A O 1
ATOM 662 N N . ASP A 1 91 ? -25.301 19.074 38.145 1.00 81.50 91 ASP A N 1
ATOM 663 C CA . ASP A 1 91 ? -26.685 19.136 38.631 1.00 81.50 91 ASP A CA 1
ATOM 664 C C . ASP A 1 91 ? -26.747 19.570 40.106 1.00 81.50 91 ASP A C 1
ATOM 666 O O . ASP A 1 91 ? -27.525 20.447 40.479 1.00 81.50 91 ASP A O 1
ATOM 670 N N . ARG A 1 92 ? -25.837 19.049 40.942 1.00 78.19 92 ARG A N 1
ATOM 671 C CA . ARG A 1 92 ? -25.717 19.459 42.349 1.00 78.19 92 ARG A CA 1
ATOM 672 C C . ARG A 1 92 ? -25.356 20.938 42.485 1.00 78.19 92 ARG A C 1
ATOM 674 O O . ARG A 1 92 ? -25.995 21.644 43.254 1.00 78.19 92 ARG A O 1
ATOM 681 N N . VAL A 1 93 ? -24.370 21.412 41.723 1.00 75.06 93 VAL A N 1
ATOM 682 C CA . VAL A 1 93 ? -23.959 22.823 41.756 1.00 75.06 93 VAL A CA 1
ATOM 683 C C . VAL A 1 93 ? -25.095 23.729 41.282 1.00 75.06 93 VAL A C 1
ATOM 685 O O . VAL A 1 93 ? -25.363 24.725 41.938 1.00 75.06 93 VAL A O 1
ATOM 688 N N . ILE A 1 94 ? -25.802 23.387 40.200 1.00 71.69 94 ILE A N 1
ATOM 689 C CA . ILE A 1 94 ? -26.928 24.190 39.692 1.00 71.69 94 ILE A CA 1
ATOM 690 C C . ILE A 1 94 ? -28.069 24.285 40.713 1.00 71.69 94 ILE A C 1
ATOM 692 O O . ILE A 1 94 ? -28.648 25.358 40.860 1.00 71.69 94 ILE A O 1
ATOM 696 N N . VAL A 1 95 ? -28.379 23.200 41.425 1.00 69.31 95 VAL A N 1
ATOM 697 C CA . VAL A 1 95 ? -29.416 23.192 42.472 1.00 69.31 95 VAL A CA 1
ATOM 698 C C . VAL A 1 95 ? -28.982 23.977 43.716 1.00 69.31 95 VAL A C 1
ATOM 700 O O . VAL A 1 95 ? -29.821 24.572 44.389 1.00 69.31 95 VAL A O 1
ATOM 703 N N . GLU A 1 96 ? -27.686 23.991 44.025 1.00 67.56 96 GLU A N 1
ATOM 704 C CA . GLU A 1 96 ? -27.138 24.639 45.219 1.00 67.56 96 GLU A CA 1
ATOM 705 C C . GLU A 1 96 ? -26.790 26.122 45.006 1.00 67.56 96 GLU A C 1
ATOM 707 O O . GLU A 1 96 ? -26.632 26.842 45.990 1.00 67.56 96 GLU A O 1
ATOM 712 N N . ILE A 1 97 ? -26.746 26.620 43.757 1.00 64.12 97 ILE A N 1
ATOM 713 C CA . ILE A 1 97 ? -26.794 28.066 43.491 1.00 64.12 97 ILE A CA 1
ATOM 714 C C . ILE A 1 97 ? -28.185 28.557 43.918 1.00 64.12 97 ILE A C 1
ATOM 716 O O . ILE A 1 97 ? -29.172 28.271 43.234 1.00 64.12 97 ILE A O 1
ATOM 720 N N . PRO A 1 98 ? -28.308 29.329 45.014 1.00 61.72 98 PRO A N 1
ATOM 721 C CA . PRO A 1 98 ? -29.578 29.947 45.348 1.00 61.72 98 PRO A CA 1
ATOM 722 C C . PRO A 1 98 ? -29.922 30.888 44.195 1.00 61.72 98 PRO A C 1
ATOM 724 O O . PRO A 1 98 ? -29.039 31.596 43.707 1.00 61.72 98 PRO A O 1
ATOM 727 N N . HIS A 1 99 ? -31.187 30.931 43.776 1.00 62.53 99 HIS A N 1
ATOM 728 C CA . HIS A 1 99 ? -31.699 32.036 42.970 1.00 62.53 99 HIS A CA 1
ATOM 729 C C . HIS A 1 99 ? -31.464 33.335 43.761 1.00 62.53 99 HIS A C 1
ATOM 731 O O . HIS A 1 99 ? -32.293 33.732 44.574 1.00 62.53 99 HIS A O 1
ATOM 737 N N . GLN A 1 100 ? -30.293 33.946 43.570 1.00 54.06 100 GLN A N 1
ATOM 738 C CA . GLN A 1 100 ? -29.940 35.272 44.058 1.00 54.06 100 GLN A CA 1
ATOM 739 C C . GLN A 1 100 ? -30.817 36.249 43.266 1.00 54.06 100 GLN A C 1
ATOM 741 O O . GLN A 1 100 ? -30.462 36.672 42.165 1.00 54.06 100 GLN A O 1
ATOM 746 N N . GLN A 1 101 ? -32.036 36.450 43.770 1.00 50.47 101 GLN A N 1
ATOM 747 C CA . GLN A 1 101 ? -32.898 37.592 43.477 1.00 50.47 101 GLN A CA 1
ATOM 748 C C . GLN A 1 101 ? -32.382 38.800 44.254 1.00 50.47 101 GLN A C 1
ATOM 750 O O . GLN A 1 101 ? -32.027 38.611 45.440 1.00 50.47 101 GLN A O 1
#

Organism: NCBI:txid1528099

Secondary structure (DSSP, 8-state):
-----PPPPPHHHH--HHHHHHHHHHHHHHHHHHHHTT--SHHHHHHHHHHHHHHHHHHHHHHHHHHHHTT--TT----HHHHHHHHHHHHHHHHHS----

Mean predicted aligned error: 11.93 Å

Foldseek 3Di:
DDDPPPPDDPVVVVDCVVVLVVQLVVLVVQLVVCVVVVNPDVSNVVSVVSNVVSVVVVVVVVVVVVCVVVVVPPDDPPPVPVVVVVVVVVVVVVVPPPPPD

Nearest PDB structures (foldseek):
  7bgm-assembly1_A  TM=6.731E-01  e=2.167E+00  Medicago truncatula
  7bgn-assembly2_C  TM=7.865E-01  e=3.456E+00  Medicago truncatula
  7bgn-assembly3_F  TM=6.547E-01  e=3.456E+00  Medicago truncatula

Sequence (101 aa):
MKKRSIPALPARLIDPRPVIAAGTAAWLVSLVTLLVAGVHTTAMWVAVCGVGVGVGIYAIFAWQRSAVRRGAATAQTSLPDVQREGDKAVDRVIVEIPHQQ